Protein AF-A0A1Y2A0E1-F1 (afdb_monomer_lite)

Organism: NCBI:txid1231657

Structure (mmCIF, N/CA/C/O backbone):
data_AF-A0A1Y2A0E1-F1
#
_entry.id   AF-A0A1Y2A0E1-F1
#
loop_
_atom_site.group_PDB
_atom_site.id
_atom_site.type_symbol
_atom_site.label_atom_id
_atom_site.label_alt_id
_atom_site.label_comp_id
_atom_site.label_asym_id
_atom_site.label_entity_id
_atom_site.label_seq_id
_atom_site.pdbx_PDB_ins_code
_atom_site.Cartn_x
_atom_site.Cartn_y
_atom_site.Cartn_z
_atom_site.occupancy
_atom_site.B_iso_or_equiv
_atom_site.auth_seq_id
_atom_site.auth_comp_id
_atom_site.auth_asym_id
_atom_site.auth_atom_id
_atom_site.pdbx_PDB_model_num
ATOM 1 N N . MET A 1 1 ? 28.168 -6.409 -18.187 1.00 53.41 1 MET A N 1
ATOM 2 C CA . MET A 1 1 ? 27.030 -7.039 -17.484 1.00 53.41 1 MET A CA 1
ATOM 3 C C . MET A 1 1 ? 27.112 -6.641 -16.018 1.00 53.41 1 MET A C 1
ATOM 5 O O . MET A 1 1 ? 27.750 -7.350 -15.255 1.00 53.41 1 MET A O 1
ATOM 9 N N . GLY A 1 2 ? 26.596 -5.465 -15.658 1.00 64.44 2 GLY A N 1
ATOM 10 C CA . GLY A 1 2 ? 26.803 -4.861 -14.333 1.00 64.44 2 GLY A CA 1
ATOM 11 C C . GLY A 1 2 ? 26.936 -3.336 -14.363 1.00 64.44 2 GLY A C 1
ATOM 12 O O . GLY A 1 2 ? 27.736 -2.781 -13.615 1.00 64.44 2 GLY A O 1
ATOM 13 N N . GLY A 1 3 ? 26.234 -2.659 -15.276 1.00 66.94 3 GLY A N 1
ATOM 14 C CA . GLY A 1 3 ? 26.180 -1.196 -15.298 1.00 66.94 3 GLY A CA 1
ATOM 15 C C . GLY A 1 3 ? 25.191 -0.642 -14.257 1.00 66.94 3 GLY A C 1
ATOM 16 O O . GLY A 1 3 ? 24.301 -1.370 -13.821 1.00 66.94 3 GLY A O 1
ATOM 17 N N . PRO A 1 4 ? 25.272 0.650 -13.887 1.00 66.94 4 PRO A N 1
ATOM 18 C CA . PRO A 1 4 ? 24.334 1.290 -12.952 1.00 66.94 4 PRO A CA 1
ATOM 19 C C . PRO A 1 4 ? 22.852 1.215 -13.367 1.00 66.94 4 PRO A C 1
ATOM 21 O O . PRO A 1 4 ? 21.969 1.323 -12.527 1.00 66.94 4 PRO A O 1
ATOM 24 N N . SER A 1 5 ? 22.560 1.015 -14.654 1.00 71.06 5 SER A N 1
ATOM 25 C CA . SER A 1 5 ? 21.206 0.765 -15.162 1.00 71.06 5 SER A CA 1
ATOM 26 C C . SER A 1 5 ? 20.681 -0.629 -14.810 1.00 71.06 5 SER A C 1
ATOM 28 O O . SER A 1 5 ? 19.492 -0.790 -14.552 1.00 71.06 5 SER A O 1
ATOM 30 N N . ASP A 1 6 ? 21.561 -1.632 -14.753 1.00 79.25 6 ASP A N 1
ATOM 31 C CA . ASP A 1 6 ? 21.179 -3.033 -14.544 1.00 79.25 6 ASP A CA 1
ATOM 32 C C . ASP A 1 6 ? 20.647 -3.253 -13.115 1.00 79.25 6 ASP A C 1
ATOM 34 O O . ASP A 1 6 ? 19.746 -4.063 -12.901 1.00 79.25 6 ASP A O 1
ATOM 38 N N . ILE A 1 7 ? 21.166 -2.496 -12.140 1.00 83.50 7 ILE A N 1
ATOM 39 C CA . ILE A 1 7 ? 20.718 -2.546 -10.738 1.00 83.50 7 ILE A CA 1
ATOM 40 C C . ILE A 1 7 ? 19.348 -1.889 -10.534 1.00 83.50 7 ILE A C 1
ATOM 42 O O . ILE A 1 7 ? 18.534 -2.409 -9.777 1.00 83.50 7 ILE A O 1
ATOM 46 N N . ILE A 1 8 ? 19.067 -0.782 -11.230 1.00 83.25 8 ILE A N 1
ATOM 47 C CA . ILE A 1 8 ? 17.783 -0.075 -11.122 1.00 83.25 8 ILE A CA 1
ATOM 48 C C . ILE A 1 8 ? 16.675 -0.955 -11.695 1.00 83.25 8 ILE A C 1
ATOM 50 O O . ILE A 1 8 ? 15.649 -1.158 -11.053 1.00 83.25 8 ILE A O 1
ATOM 54 N N . GLU A 1 9 ? 16.902 -1.539 -12.870 1.00 84.19 9 GLU A N 1
ATOM 55 C CA . GLU A 1 9 ? 15.938 -2.441 -13.506 1.00 84.19 9 GLU A CA 1
ATOM 56 C C . GLU A 1 9 ? 15.688 -3.710 -12.679 1.00 84.19 9 GLU A C 1
ATOM 58 O O . GLU A 1 9 ? 14.561 -4.209 -12.619 1.00 84.19 9 GLU A O 1
ATOM 63 N N . ALA A 1 10 ? 16.717 -4.230 -12.003 1.00 83.25 10 ALA A N 1
ATOM 64 C CA . ALA A 1 10 ? 16.562 -5.353 -11.085 1.00 83.25 10 ALA A CA 1
ATOM 65 C C . ALA A 1 10 ? 15.684 -4.988 -9.877 1.00 83.25 10 ALA A C 1
ATOM 67 O O . ALA A 1 10 ? 14.794 -5.764 -9.522 1.00 83.25 10 ALA A O 1
ATOM 68 N N . GLU A 1 11 ? 15.879 -3.802 -9.296 1.00 79.44 11 GLU A N 1
ATOM 69 C CA . GLU A 1 11 ? 15.087 -3.320 -8.161 1.00 79.44 11 GLU A CA 1
ATOM 70 C C . GLU A 1 11 ? 13.632 -3.048 -8.561 1.00 79.44 11 GLU A C 1
ATOM 72 O O . GLU A 1 11 ? 12.703 -3.497 -7.890 1.00 79.44 11 GLU A O 1
ATOM 77 N N . VAL A 1 12 ? 13.412 -2.403 -9.711 1.00 81.12 12 VAL A N 1
ATOM 78 C CA . VAL A 1 12 ? 12.066 -2.175 -10.263 1.00 81.12 12 VAL A CA 1
ATOM 79 C C . VAL A 1 12 ? 11.356 -3.507 -10.513 1.00 81.12 12 VAL A C 1
ATOM 81 O O . VAL A 1 12 ? 10.178 -3.665 -10.174 1.00 81.12 12 VAL A O 1
ATOM 84 N N . ARG A 1 13 ? 12.066 -4.505 -11.053 1.00 81.69 13 ARG A N 1
ATOM 85 C CA . ARG A 1 13 ? 11.520 -5.851 -11.262 1.00 81.69 13 ARG A CA 1
ATOM 86 C C . ARG A 1 13 ? 11.183 -6.542 -9.942 1.00 81.69 13 ARG A C 1
ATOM 88 O O . ARG A 1 13 ? 10.115 -7.148 -9.843 1.00 81.69 13 ARG A O 1
ATOM 95 N N . ALA A 1 14 ? 12.061 -6.456 -8.946 1.00 79.62 14 ALA A N 1
ATOM 96 C CA . ALA A 1 14 ? 11.821 -7.021 -7.623 1.00 79.62 14 ALA A CA 1
ATOM 97 C C . ALA A 1 14 ? 10.603 -6.362 -6.952 1.00 79.62 14 ALA A C 1
ATOM 99 O O . ALA A 1 14 ? 9.708 -7.062 -6.472 1.00 79.62 14 ALA A O 1
ATOM 100 N N . GLY A 1 15 ? 10.505 -5.031 -7.017 1.00 77.88 15 GLY A N 1
ATOM 101 C CA . GLY A 1 15 ? 9.383 -4.259 -6.482 1.00 77.88 15 GLY A CA 1
ATOM 102 C C . GLY A 1 15 ? 8.051 -4.522 -7.194 1.00 77.88 15 GLY A C 1
ATOM 103 O O . GLY A 1 15 ? 6.994 -4.457 -6.566 1.00 77.88 15 GLY A O 1
ATOM 104 N N . GLY A 1 16 ? 8.077 -4.858 -8.488 1.00 83.12 16 GLY A N 1
ATOM 105 C CA . GLY A 1 16 ? 6.887 -5.210 -9.270 1.00 83.12 16 GLY A CA 1
ATOM 106 C C . GLY A 1 16 ? 6.419 -6.663 -9.117 1.00 83.12 16 GLY A C 1
ATOM 107 O O . GLY A 1 16 ? 5.256 -6.962 -9.402 1.00 83.12 16 GLY A O 1
ATOM 108 N N . ALA A 1 17 ? 7.286 -7.568 -8.652 1.00 86.50 17 ALA A N 1
ATOM 109 C CA . ALA A 1 17 ? 7.008 -9.004 -8.620 1.00 86.50 17 ALA A CA 1
ATOM 110 C C . ALA A 1 17 ? 5.799 -9.361 -7.740 1.00 86.50 17 ALA A C 1
ATOM 112 O O . ALA A 1 17 ? 4.970 -10.176 -8.144 1.00 86.50 17 ALA A O 1
ATOM 113 N N . LEU A 1 18 ? 5.646 -8.721 -6.572 1.00 86.25 18 LEU A N 1
ATOM 114 C CA . LEU A 1 18 ? 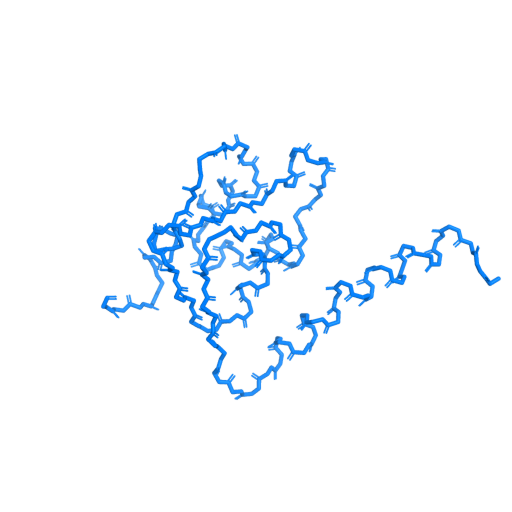4.484 -8.971 -5.715 1.00 86.25 18 LEU A CA 1
ATOM 115 C C . LEU A 1 18 ? 3.187 -8.505 -6.385 1.00 86.25 18 LEU A C 1
ATOM 117 O O . LEU A 1 18 ? 2.208 -9.246 -6.409 1.00 86.25 18 LEU A O 1
ATOM 121 N N . SER A 1 19 ? 3.175 -7.302 -6.964 1.00 86.31 19 SER A N 1
ATOM 122 C CA . SER A 1 19 ? 1.985 -6.769 -7.637 1.00 86.31 19 SER A CA 1
ATOM 123 C C . SER A 1 19 ? 1.557 -7.646 -8.815 1.00 86.31 19 SER A C 1
ATOM 125 O O . SER A 1 19 ? 0.364 -7.882 -8.989 1.00 86.31 19 SER A O 1
ATOM 127 N N . ALA A 1 20 ? 2.512 -8.202 -9.567 1.00 88.81 20 ALA A N 1
ATOM 128 C CA . ALA A 1 20 ? 2.230 -9.131 -10.661 1.00 88.81 20 ALA A CA 1
ATOM 129 C C . ALA A 1 20 ? 1.543 -10.429 -10.197 1.00 88.81 20 ALA A C 1
ATOM 131 O O . ALA A 1 20 ? 0.796 -11.027 -10.967 1.00 88.81 20 ALA A O 1
ATOM 132 N N . VAL A 1 21 ? 1.768 -10.854 -8.949 1.00 91.19 21 VAL A N 1
ATOM 133 C CA . VAL A 1 21 ? 1.102 -12.024 -8.355 1.00 91.19 21 VAL A CA 1
ATOM 134 C C . VAL A 1 21 ? -0.255 -11.655 -7.757 1.00 91.19 21 VAL A C 1
ATOM 136 O O . VAL A 1 21 ? -1.208 -12.416 -7.909 1.00 91.19 21 VAL A O 1
ATOM 139 N N . LEU A 1 22 ? -0.357 -10.500 -7.089 1.00 89.69 22 LEU A N 1
ATOM 140 C CA . LEU A 1 22 ? -1.583 -10.081 -6.402 1.00 89.69 22 LEU A CA 1
ATOM 141 C C . LEU A 1 22 ? -2.682 -9.629 -7.375 1.00 89.69 22 LEU A C 1
ATOM 143 O O . LEU A 1 22 ? -3.836 -9.998 -7.191 1.00 89.69 22 LEU A O 1
ATOM 147 N N . MET A 1 23 ? -2.343 -8.868 -8.421 1.00 87.81 23 MET A N 1
ATOM 148 C CA . MET A 1 23 ? -3.333 -8.289 -9.342 1.00 87.81 23 MET A CA 1
ATOM 149 C C . MET A 1 23 ? -4.208 -9.323 -10.082 1.00 87.81 23 MET A C 1
ATOM 151 O O . MET A 1 23 ? -5.415 -9.104 -10.161 1.00 87.81 23 MET A O 1
ATOM 155 N N . PRO A 1 24 ? -3.668 -10.425 -10.644 1.00 92.75 24 PRO A N 1
ATOM 156 C CA . PRO A 1 24 ? -4.476 -11.444 -11.317 1.00 92.75 24 PRO A CA 1
ATOM 157 C C . PRO A 1 24 ? -4.942 -12.565 -10.373 1.00 92.75 24 PRO A C 1
ATOM 159 O O . PRO A 1 24 ? -5.383 -13.613 -10.852 1.00 92.75 24 PRO A O 1
ATOM 162 N N . TYR A 1 25 ? -4.794 -12.414 -9.052 1.00 94.38 25 TYR A N 1
ATOM 163 C CA . TYR A 1 25 ? -5.062 -13.508 -8.125 1.00 94.38 25 TYR A CA 1
ATOM 164 C C . TYR A 1 25 ? -6.559 -13.879 -8.131 1.00 94.38 25 TYR A C 1
ATOM 166 O O . TYR A 1 25 ? -7.407 -13.018 -7.912 1.00 94.38 25 TYR A O 1
ATOM 174 N N . PRO A 1 26 ? -6.928 -15.152 -8.372 1.00 93.81 26 PRO A N 1
ATOM 175 C CA . PRO A 1 26 ? -8.320 -15.525 -8.648 1.00 93.81 26 PRO A CA 1
ATOM 176 C C . PRO A 1 26 ? -9.196 -15.680 -7.394 1.00 93.81 26 PRO A C 1
ATOM 178 O O . PRO A 1 26 ? -10.389 -15.957 -7.513 1.00 93.81 26 PRO A O 1
ATOM 181 N N . LYS A 1 27 ? -8.618 -15.582 -6.192 1.00 94.25 27 LYS A N 1
ATOM 182 C CA . LYS A 1 27 ? -9.333 -15.740 -4.916 1.00 94.25 27 LYS A CA 1
ATOM 183 C C . LYS A 1 27 ? -9.370 -14.415 -4.166 1.00 94.25 27 LYS A C 1
ATOM 185 O O . LYS A 1 27 ? -8.500 -13.579 -4.361 1.00 94.25 27 LYS A O 1
ATOM 190 N N . VAL A 1 28 ? -10.326 -14.293 -3.248 1.00 92.06 28 VAL A N 1
ATOM 191 C CA . VAL A 1 28 ? -10.459 -13.113 -2.387 1.00 92.06 28 VAL A CA 1
ATOM 192 C C . VAL A 1 28 ? -9.212 -12.931 -1.522 1.00 92.06 28 VAL A C 1
ATOM 194 O O . VAL A 1 28 ? -8.817 -13.845 -0.790 1.00 92.06 28 VAL A O 1
ATOM 197 N N . LEU A 1 29 ? -8.626 -11.739 -1.584 1.00 91.44 29 LEU A N 1
ATOM 198 C CA . LEU A 1 29 ? -7.463 -11.328 -0.809 1.00 91.44 29 LEU A CA 1
ATOM 199 C C . LEU A 1 29 ? -7.878 -10.413 0.346 1.00 91.44 29 LEU A C 1
ATOM 201 O O . LEU A 1 29 ? -8.520 -9.381 0.149 1.00 91.44 29 LEU A O 1
ATOM 205 N N . ILE A 1 30 ? -7.464 -10.775 1.562 1.00 90.94 30 ILE A N 1
ATOM 206 C CA . ILE A 1 30 ? -7.723 -9.999 2.778 1.00 90.94 30 ILE A CA 1
ATOM 207 C C . ILE A 1 30 ? -6.391 -9.578 3.397 1.00 90.94 30 ILE A C 1
ATOM 209 O O . ILE A 1 30 ? -5.561 -10.426 3.721 1.00 90.94 30 ILE A O 1
ATOM 213 N N . ALA A 1 31 ? -6.201 -8.276 3.594 1.00 90.38 31 ALA A N 1
ATOM 214 C CA . ALA A 1 31 ? -5.082 -7.728 4.349 1.00 90.38 31 ALA A CA 1
ATOM 215 C C . ALA A 1 31 ? -5.514 -7.409 5.784 1.00 90.38 31 ALA A C 1
ATOM 217 O O . ALA A 1 31 ? -6.524 -6.742 6.000 1.00 90.38 31 ALA A O 1
ATOM 218 N N . ALA A 1 32 ? -4.724 -7.836 6.765 1.00 91.44 32 ALA A N 1
ATOM 219 C CA . ALA A 1 32 ? -4.861 -7.423 8.157 1.00 91.44 32 ALA A CA 1
ATOM 220 C C . ALA A 1 32 ? -3.650 -6.564 8.536 1.00 91.44 32 ALA A C 1
ATOM 222 O O . ALA A 1 32 ? -2.514 -7.032 8.502 1.00 91.44 32 ALA A O 1
ATOM 223 N N . VAL A 1 33 ? -3.885 -5.298 8.874 1.00 87.44 33 VAL A N 1
ATOM 224 C CA . VAL A 1 33 ? -2.840 -4.312 9.151 1.00 87.44 33 VAL A CA 1
ATOM 225 C C . VAL A 1 33 ? -2.832 -3.980 10.633 1.00 87.44 33 VAL A C 1
ATOM 227 O O . VAL A 1 33 ? -3.786 -3.413 11.172 1.00 87.44 33 VAL A O 1
ATOM 230 N N . HIS A 1 34 ? -1.720 -4.303 11.284 1.00 89.19 34 HIS A N 1
ATOM 231 C CA . HIS A 1 34 ? -1.463 -3.960 12.674 1.00 89.19 34 HIS A CA 1
ATOM 232 C C . HIS A 1 34 ? -0.285 -2.981 12.745 1.00 89.19 34 HIS A C 1
ATOM 234 O O . HIS A 1 34 ? 0.850 -3.351 12.462 1.00 89.19 34 HIS A O 1
ATOM 240 N N . GLY A 1 35 ? -0.559 -1.724 13.106 1.00 85.62 35 GLY A N 1
ATOM 241 C CA . GLY A 1 35 ? 0.462 -0.678 13.211 1.00 85.62 35 GLY A CA 1
ATOM 242 C C . GLY A 1 35 ? 0.753 0.052 11.894 1.00 85.62 35 GLY A C 1
ATOM 243 O O . GLY A 1 35 ? -0.162 0.416 11.155 1.00 85.62 35 GLY A O 1
ATOM 244 N N . ALA A 1 36 ? 2.027 0.343 11.641 1.00 87.50 36 ALA A N 1
ATOM 245 C CA . ALA A 1 36 ? 2.458 1.220 10.555 1.00 87.50 36 ALA A CA 1
ATOM 246 C C . ALA A 1 36 ? 2.416 0.527 9.184 1.00 87.50 36 ALA A C 1
ATOM 248 O O . ALA A 1 36 ? 3.072 -0.492 8.976 1.00 87.50 36 ALA A O 1
ATOM 249 N N . SER A 1 37 ? 1.725 1.129 8.218 1.00 89.62 37 SER A N 1
ATOM 250 C CA . SER A 1 37 ? 1.802 0.774 6.801 1.00 89.62 37 SER A CA 1
ATOM 251 C C . SER A 1 37 ? 2.275 1.989 6.008 1.00 89.62 37 SER A C 1
ATOM 253 O O . SER A 1 37 ? 1.560 2.982 5.859 1.00 89.62 37 SER A O 1
ATOM 255 N N . ILE A 1 38 ? 3.525 1.941 5.544 1.00 88.62 38 ILE A N 1
ATOM 256 C CA . ILE A 1 38 ? 4.219 3.099 4.974 1.00 88.62 38 ILE A CA 1
ATOM 257 C C . ILE A 1 38 ? 4.754 2.768 3.579 1.00 88.62 38 ILE A C 1
ATOM 259 O O . ILE A 1 38 ? 5.290 1.683 3.350 1.00 88.62 38 ILE A O 1
ATOM 263 N N . GLY A 1 39 ? 4.620 3.710 2.643 1.00 89.06 39 GLY A N 1
ATOM 264 C CA . GLY A 1 39 ? 5.214 3.624 1.308 1.00 89.06 39 GLY A CA 1
ATOM 265 C C . GLY A 1 39 ? 4.683 2.424 0.529 1.00 89.06 39 GLY A C 1
ATOM 266 O O . GLY A 1 39 ? 3.470 2.292 0.357 1.00 89.06 39 GLY A O 1
ATOM 267 N N . TRP A 1 40 ? 5.582 1.538 0.089 1.00 88.31 40 TRP A N 1
ATOM 268 C CA . TRP A 1 40 ? 5.226 0.355 -0.701 1.00 88.31 40 TRP A CA 1
ATOM 269 C C . TRP A 1 40 ? 4.235 -0.568 0.026 1.00 88.31 40 TRP A C 1
ATOM 271 O O . TRP A 1 40 ? 3.273 -1.039 -0.573 1.00 88.31 40 TRP A O 1
ATOM 281 N N . GLY A 1 41 ? 4.370 -0.736 1.346 1.00 88.00 41 GLY A N 1
ATOM 282 C CA . GLY A 1 41 ? 3.411 -1.517 2.135 1.00 88.00 41 GLY A CA 1
ATOM 283 C C . GLY A 1 41 ? 1.995 -0.928 2.126 1.00 88.00 41 GLY A C 1
ATOM 284 O O . GLY A 1 41 ? 1.022 -1.672 2.196 1.00 88.00 41 GLY A O 1
ATOM 285 N N . CYS A 1 42 ? 1.867 0.395 1.988 1.00 89.62 42 CYS A N 1
ATOM 286 C CA . CYS A 1 42 ? 0.574 1.070 1.890 1.00 89.62 42 CYS A CA 1
ATOM 287 C C . CYS A 1 42 ? -0.005 0.998 0.472 1.00 89.62 42 CYS A C 1
ATOM 289 O O . CYS A 1 42 ? -1.221 0.891 0.309 1.00 89.62 42 CYS A O 1
ATOM 291 N N . THR A 1 43 ? 0.832 1.065 -0.566 1.00 89.88 43 THR A N 1
ATOM 292 C CA . THR A 1 43 ? 0.358 1.039 -1.959 1.00 89.88 43 THR A CA 1
ATOM 293 C C . THR A 1 43 ? -0.127 -0.342 -2.380 1.00 89.88 43 THR A C 1
ATOM 295 O O . THR A 1 43 ? -1.152 -0.440 -3.063 1.00 89.88 43 THR A O 1
ATOM 298 N N . GLN A 1 44 ? 0.513 -1.408 -1.890 1.00 88.81 44 GLN A N 1
ATOM 299 C CA . GLN A 1 44 ? 0.101 -2.785 -2.182 1.00 88.81 44 GLN A CA 1
ATOM 300 C C . GLN A 1 44 ? -1.284 -3.140 -1.634 1.00 88.81 44 GLN A C 1
ATOM 302 O O . GLN A 1 44 ? -1.941 -4.013 -2.193 1.00 88.81 44 GLN A O 1
ATOM 307 N N . LEU A 1 45 ? -1.781 -2.436 -0.611 1.00 89.00 45 LEU A N 1
ATOM 308 C CA . LEU A 1 45 ? -3.124 -2.666 -0.062 1.00 89.00 45 LEU A CA 1
ATOM 309 C C . LEU A 1 45 ? -4.237 -2.444 -1.087 1.00 89.00 45 LEU A C 1
ATOM 311 O O . LEU A 1 45 ? -5.309 -3.019 -0.952 1.00 89.00 45 LEU A O 1
ATOM 315 N N . SER A 1 46 ? -3.978 -1.654 -2.133 1.00 87.19 46 SER A N 1
ATOM 316 C CA . SER A 1 46 ? -4.938 -1.466 -3.224 1.00 87.19 46 SER A CA 1
ATOM 317 C C . SER A 1 46 ? -5.150 -2.711 -4.095 1.00 87.19 46 SER A C 1
ATOM 319 O O . SER A 1 46 ? -6.122 -2.745 -4.844 1.00 87.19 46 SER A O 1
ATOM 321 N N . ASN A 1 47 ? -4.290 -3.728 -3.969 1.00 87.62 47 ASN A N 1
ATOM 322 C CA . ASN A 1 47 ? -4.440 -5.020 -4.639 1.00 87.62 47 ASN A CA 1
ATOM 323 C C . ASN A 1 47 ? -5.286 -6.026 -3.833 1.00 87.62 47 ASN A C 1
ATOM 325 O O . ASN A 1 47 ? -5.528 -7.125 -4.318 1.00 87.62 47 ASN A O 1
ATOM 329 N N . PHE A 1 48 ? -5.701 -5.689 -2.606 1.00 88.62 48 PHE A N 1
ATOM 330 C CA . PHE A 1 48 ? -6.527 -6.553 -1.759 1.00 88.62 48 PHE A CA 1
ATOM 331 C C . PHE A 1 48 ? -8.003 -6.159 -1.861 1.00 88.62 48 PHE A C 1
ATOM 333 O O . PHE A 1 48 ? -8.334 -4.975 -1.940 1.00 88.62 48 PHE A O 1
ATOM 340 N N . ASP A 1 49 ? -8.895 -7.146 -1.790 1.00 87.25 49 ASP A N 1
ATOM 341 C CA . ASP A 1 49 ? -10.343 -6.921 -1.821 1.00 87.25 49 ASP A CA 1
ATOM 342 C C . ASP A 1 49 ? -10.856 -6.329 -0.505 1.00 87.25 49 ASP A C 1
ATOM 344 O O . ASP A 1 49 ? -11.753 -5.483 -0.490 1.00 87.25 49 ASP A O 1
ATOM 348 N N . LEU A 1 50 ? -10.283 -6.781 0.615 1.00 87.12 50 LEU A N 1
ATOM 349 C CA . LEU A 1 50 ? -10.634 -6.339 1.960 1.00 87.12 50 LEU A CA 1
ATOM 350 C C . LEU A 1 50 ? -9.375 -5.991 2.747 1.00 87.12 50 LEU A C 1
ATOM 352 O O . LEU A 1 50 ? -8.383 -6.714 2.718 1.00 87.12 50 LEU A O 1
ATOM 356 N N . VAL A 1 51 ? -9.437 -4.900 3.504 1.00 88.69 51 VAL A N 1
ATOM 357 C CA . VAL A 1 51 ? -8.338 -4.451 4.360 1.00 88.69 51 VAL A CA 1
ATOM 358 C C . VAL A 1 51 ? -8.900 -4.138 5.741 1.00 88.69 51 VAL A C 1
ATOM 360 O O . VAL A 1 51 ? -9.622 -3.155 5.920 1.00 88.69 51 VAL A O 1
ATOM 363 N N . TYR A 1 52 ? -8.554 -4.971 6.716 1.00 87.12 52 TYR A N 1
ATOM 364 C CA . TYR A 1 52 ? -8.837 -4.757 8.128 1.00 87.12 52 TYR A CA 1
ATOM 365 C C . TYR A 1 52 ? -7.664 -4.048 8.784 1.00 87.12 52 TYR A C 1
ATOM 367 O O . TYR A 1 52 ? -6.532 -4.517 8.725 1.00 87.12 52 TYR A O 1
ATOM 375 N N . ALA A 1 53 ? -7.935 -2.927 9.439 1.00 85.50 53 ALA A N 1
ATOM 376 C CA . ALA A 1 53 ? -6.931 -2.158 10.151 1.00 85.50 53 ALA A CA 1
ATOM 377 C C . ALA A 1 53 ? -7.220 -2.202 11.652 1.00 85.50 53 ALA A C 1
ATOM 379 O O . ALA A 1 53 ? -8.351 -1.97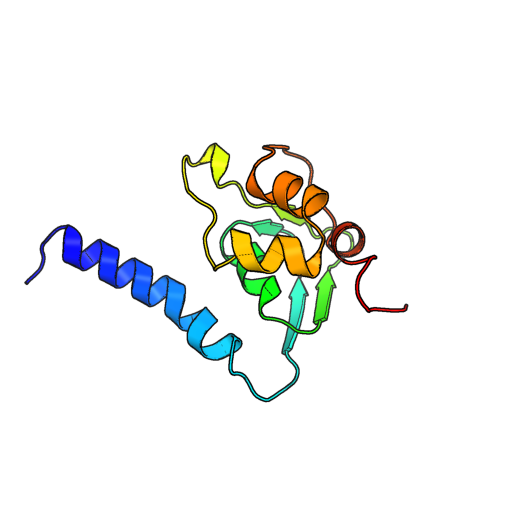7 12.080 1.00 85.50 53 ALA A O 1
ATOM 380 N N . HIS A 1 54 ? -6.195 -2.471 12.457 1.00 85.75 54 HIS A N 1
ATOM 381 C CA . HIS A 1 54 ? -6.285 -2.286 13.901 1.00 85.75 54 HIS A CA 1
ATOM 382 C C . HIS A 1 54 ? -6.501 -0.797 14.235 1.00 85.75 54 HIS A C 1
ATOM 384 O O . HIS A 1 54 ? -6.074 0.075 13.482 1.00 85.75 54 HIS A O 1
ATOM 390 N N . GLN A 1 55 ? -7.104 -0.477 15.383 1.00 81.19 55 GLN A N 1
ATOM 391 C CA . GLN A 1 55 ? -7.386 0.917 15.771 1.00 81.19 55 GLN A CA 1
ATOM 392 C C . GLN A 1 55 ? -6.126 1.792 15.882 1.00 81.19 55 GLN A C 1
ATOM 394 O O . GLN A 1 55 ? -6.190 2.999 15.668 1.00 81.19 55 GLN A O 1
ATOM 399 N N . SER A 1 56 ? -4.975 1.186 16.192 1.00 82.25 56 SER A N 1
ATOM 400 C CA . SER A 1 56 ? -3.671 1.866 16.225 1.00 82.25 56 SER A CA 1
ATOM 401 C C . SER A 1 56 ? -2.949 1.902 14.874 1.00 82.25 56 SER A C 1
ATOM 403 O O . SER A 1 56 ? -1.847 2.447 14.788 1.00 82.25 56 SER A O 1
ATOM 405 N N . ALA A 1 57 ? -3.514 1.290 13.832 1.00 83.81 57 ALA A N 1
ATOM 406 C CA . ALA A 1 57 ? -2.871 1.226 12.533 1.00 83.81 57 ALA A CA 1
ATOM 407 C C . ALA A 1 57 ? -2.903 2.582 11.827 1.00 83.81 57 ALA A C 1
ATOM 409 O O . ALA A 1 57 ? -3.879 3.334 11.919 1.00 83.81 57 ALA A O 1
ATOM 410 N N . PHE A 1 58 ? -1.841 2.874 11.082 1.00 82.44 58 PHE A N 1
ATOM 411 C CA . PHE A 1 58 ? -1.744 4.104 10.317 1.00 82.44 58 PHE A CA 1
ATOM 412 C C . PHE A 1 58 ? -1.129 3.902 8.944 1.00 82.44 58 PHE A C 1
ATOM 414 O O . PHE A 1 58 ? -0.260 3.054 8.757 1.00 82.44 58 PHE A O 1
ATOM 421 N N . PHE A 1 59 ? -1.580 4.727 8.003 1.00 85.94 59 PHE A N 1
ATOM 422 C CA . PHE A 1 59 ? -1.206 4.651 6.597 1.00 85.94 59 PHE A CA 1
ATOM 423 C C . PHE A 1 59 ? -0.540 5.949 6.151 1.00 85.94 59 PHE A C 1
ATOM 425 O O . PHE A 1 59 ? -1.089 7.035 6.370 1.00 85.94 59 PHE A O 1
ATOM 432 N N . GLN A 1 60 ? 0.634 5.836 5.530 1.00 86.94 60 GLN A N 1
ATOM 433 C CA . GLN A 1 60 ? 1.399 6.982 5.038 1.00 86.94 60 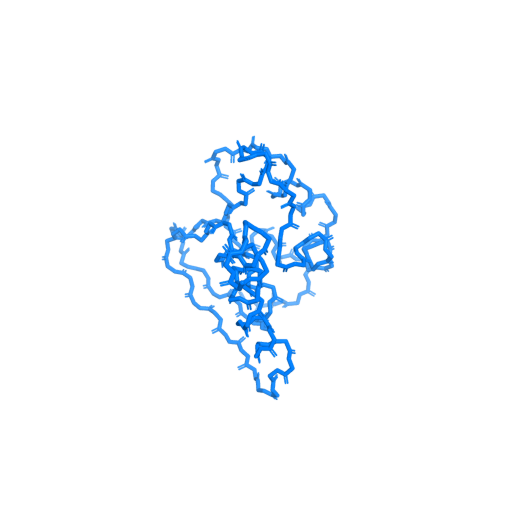GLN A CA 1
ATOM 434 C C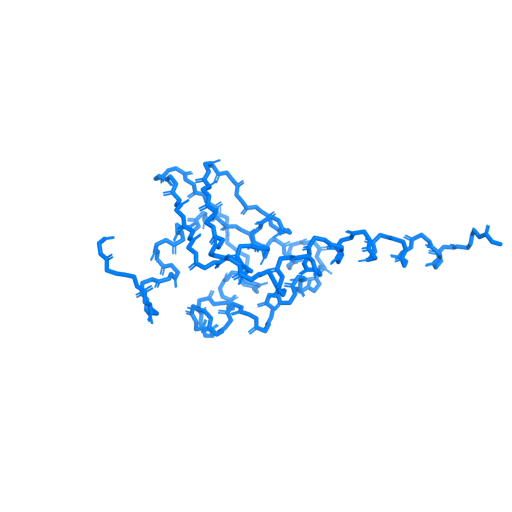 . GLN A 1 60 ? 2.125 6.652 3.733 1.00 86.94 60 GLN A C 1
ATOM 436 O O . GLN A 1 60 ? 2.707 5.586 3.573 1.00 86.94 60 GLN A O 1
ATOM 441 N N . THR A 1 61 ? 2.169 7.607 2.812 1.00 89.75 61 THR A N 1
ATOM 442 C CA . THR A 1 61 ? 2.947 7.504 1.572 1.00 89.75 61 THR A CA 1
ATOM 443 C C . THR A 1 61 ? 3.894 8.701 1.460 1.00 89.75 61 THR A C 1
ATOM 445 O O . THR A 1 61 ? 3.519 9.714 0.873 1.00 89.75 61 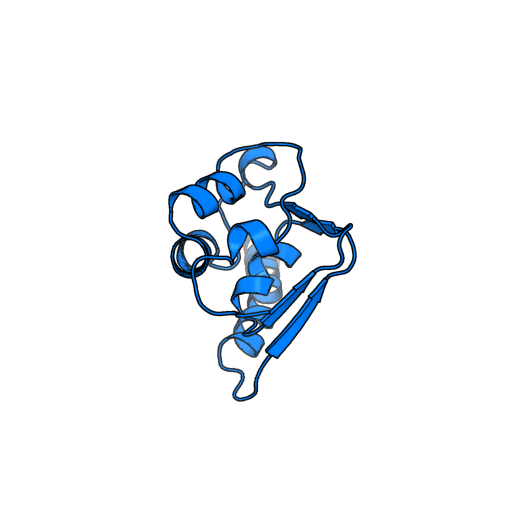THR A O 1
ATOM 448 N N . PRO A 1 62 ? 5.113 8.633 2.038 1.00 89.62 62 PRO A N 1
ATOM 449 C CA . PRO A 1 62 ? 6.039 9.768 2.134 1.00 89.62 62 PRO A CA 1
ATOM 450 C C . PRO A 1 62 ? 6.783 10.054 0.814 1.00 89.62 62 PRO A C 1
ATOM 452 O O . PRO A 1 62 ? 7.953 10.423 0.823 1.00 89.62 62 PRO A O 1
ATOM 455 N N . PHE A 1 63 ? 6.119 9.901 -0.336 1.00 89.69 63 PHE A N 1
ATOM 456 C CA . PHE A 1 63 ? 6.740 10.061 -1.654 1.00 89.69 63 PHE A CA 1
ATOM 457 C C . PHE A 1 63 ? 7.305 11.468 -1.844 1.00 89.69 63 PHE A C 1
ATOM 459 O O . PHE A 1 63 ? 8.490 11.626 -2.116 1.00 89.69 63 PHE A O 1
ATOM 466 N N . MET A 1 64 ? 6.498 12.497 -1.571 1.00 89.38 64 MET A N 1
ATOM 467 C CA . MET A 1 64 ? 6.936 13.890 -1.698 1.00 89.38 64 MET A CA 1
ATOM 468 C C . MET A 1 64 ? 8.055 14.263 -0.715 1.00 89.38 64 MET A C 1
ATOM 470 O O . MET A 1 64 ? 8.893 15.092 -1.046 1.00 89.38 64 MET A O 1
ATOM 474 N N . GLN A 1 65 ? 8.105 13.645 0.473 1.00 87.50 65 GLN A N 1
ATOM 475 C CA . GLN A 1 65 ? 9.202 13.870 1.429 1.00 87.50 65 GLN A CA 1
ATOM 476 C C . GLN A 1 65 ? 10.522 13.277 0.934 1.00 87.50 65 GLN A C 1
ATOM 478 O O . GLN A 1 65 ? 11.577 13.847 1.188 1.00 87.50 65 GLN A O 1
ATOM 483 N N . LEU A 1 66 ? 10.453 12.145 0.233 1.00 88.56 66 LEU A N 1
ATOM 484 C CA . LEU A 1 66 ? 11.611 11.454 -0.328 1.00 88.56 66 LEU A CA 1
ATOM 485 C C . LEU A 1 66 ? 11.997 11.965 -1.727 1.00 88.56 66 LEU A C 1
ATOM 487 O O . LEU A 1 66 ? 12.975 11.491 -2.293 1.00 88.56 66 LEU A O 1
ATOM 491 N N . GLY A 1 67 ? 11.240 12.908 -2.301 1.00 90.19 67 GLY A N 1
ATOM 492 C CA . GLY A 1 67 ? 11.437 13.356 -3.683 1.00 90.19 67 GLY A CA 1
ATOM 493 C C . GLY A 1 67 ? 11.080 12.290 -4.726 1.00 90.19 67 GLY A C 1
ATOM 494 O O . GLY A 1 67 ? 11.569 12.340 -5.851 1.00 90.19 67 GLY A O 1
ATOM 495 N N . LEU A 1 68 ? 10.239 11.323 -4.352 1.00 88.88 68 LEU A N 1
ATOM 496 C CA . LEU A 1 68 ? 9.805 10.222 -5.202 1.00 88.88 68 LEU A CA 1
ATOM 497 C C . LEU A 1 68 ? 8.441 10.510 -5.827 1.00 88.88 68 LEU A C 1
ATOM 499 O O . LEU A 1 68 ? 7.586 11.200 -5.263 1.00 88.88 68 LEU A O 1
ATOM 503 N N . VAL A 1 69 ? 8.220 9.922 -6.997 1.00 90.56 69 VAL A N 1
ATOM 504 C CA . VAL A 1 69 ? 6.892 9.853 -7.610 1.00 90.56 69 VAL A CA 1
ATOM 505 C C . VAL A 1 69 ? 6.041 8.783 -6.910 1.00 90.56 69 VAL A C 1
ATOM 507 O O . VAL A 1 69 ? 6.592 7.863 -6.311 1.00 90.56 69 VAL A O 1
ATOM 510 N N . PRO A 1 70 ? 4.698 8.857 -6.970 1.00 89.69 70 PRO A N 1
ATOM 511 C CA . PRO A 1 70 ? 3.848 7.789 -6.456 1.00 89.69 70 PRO A CA 1
ATOM 512 C C . PRO A 1 70 ? 4.092 6.449 -7.161 1.00 89.69 70 PRO A C 1
ATOM 514 O O . PRO A 1 70 ? 3.913 6.336 -8.374 1.00 89.69 70 PRO A O 1
ATOM 517 N N . GLU A 1 71 ? 4.433 5.422 -6.386 1.00 88.31 71 GLU A N 1
ATOM 518 C CA . GLU A 1 71 ? 4.749 4.080 -6.893 1.00 88.31 71 GLU A CA 1
ATOM 519 C C . GLU A 1 71 ? 3.601 3.077 -6.695 1.00 88.31 71 GLU A C 1
ATOM 521 O O . GLU A 1 71 ? 2.542 3.405 -6.149 1.00 88.31 71 GLU A O 1
ATOM 526 N N . GLY A 1 72 ? 3.797 1.835 -7.155 1.00 84.69 72 GLY A N 1
ATOM 527 C CA . GLY A 1 72 ? 2.848 0.730 -6.966 1.00 84.69 72 GLY A CA 1
ATOM 528 C C . GLY A 1 72 ? 1.484 0.972 -7.617 1.00 84.69 72 GLY A C 1
ATOM 529 O O . GLY A 1 72 ? 0.469 0.510 -7.110 1.00 84.69 72 GLY A O 1
ATOM 530 N N . GLY A 1 73 ? 1.439 1.783 -8.681 1.00 87.62 73 GLY A N 1
ATOM 531 C CA . GLY A 1 73 ? 0.193 2.177 -9.344 1.00 87.62 73 GLY A CA 1
ATOM 532 C C . GLY A 1 73 ? -0.723 3.063 -8.492 1.00 87.62 73 GLY A C 1
ATOM 533 O O . GLY A 1 73 ? -1.869 3.296 -8.876 1.00 87.62 73 GLY A O 1
ATOM 534 N N . SER A 1 74 ? -0.246 3.587 -7.358 1.00 89.44 74 SER A N 1
ATOM 535 C CA . SER A 1 74 ? -1.075 4.314 -6.388 1.00 89.44 74 SER A CA 1
ATOM 536 C C . SER A 1 74 ? -1.702 5.595 -6.943 1.00 89.44 74 SER A C 1
ATOM 538 O O . SER A 1 74 ? -2.834 5.924 -6.593 1.00 89.44 74 SER A O 1
ATOM 540 N N . SER A 1 75 ? -1.044 6.270 -7.890 1.00 91.12 75 SER A N 1
ATOM 541 C CA . SER A 1 75 ? -1.612 7.407 -8.634 1.00 91.12 75 SER A CA 1
ATOM 542 C C . SER A 1 75 ? -2.859 7.041 -9.450 1.00 91.12 75 SER A C 1
ATOM 544 O O . SER A 1 75 ? -3.696 7.902 -9.717 1.00 91.12 75 SER A O 1
ATOM 546 N N . TYR A 1 76 ? -3.016 5.767 -9.817 1.00 91.44 76 TYR A N 1
ATOM 547 C CA . TYR A 1 76 ? -4.156 5.235 -10.560 1.00 91.44 76 TYR A CA 1
ATOM 548 C C . TYR A 1 76 ? -5.182 4.559 -9.640 1.00 91.44 76 TYR A C 1
ATOM 550 O O . TYR A 1 76 ? -6.390 4.768 -9.807 1.00 91.44 76 TYR A O 1
ATOM 558 N N . THR A 1 77 ? -4.731 3.743 -8.683 1.00 89.19 77 THR A N 1
ATOM 559 C CA . THR A 1 77 ? -5.613 2.929 -7.833 1.00 89.19 77 THR A CA 1
ATOM 560 C C . THR A 1 77 ? -6.240 3.746 -6.709 1.00 89.19 77 THR A C 1
ATOM 562 O O . THR A 1 77 ? -7.452 3.664 -6.501 1.00 89.19 77 THR A O 1
ATOM 565 N N . PHE A 1 78 ? -5.479 4.610 -6.027 1.00 89.25 78 PHE A N 1
ATOM 566 C CA . PHE A 1 78 ? -6.002 5.355 -4.879 1.00 89.25 78 PHE A CA 1
ATOM 567 C C . PHE A 1 78 ? -7.158 6.284 -5.271 1.00 89.25 78 PHE A C 1
ATOM 569 O O . PHE A 1 78 ? -8.209 6.207 -4.633 1.00 89.25 78 PHE A O 1
ATOM 576 N N . PRO A 1 79 ? -7.084 7.100 -6.342 1.00 90.06 79 PRO A N 1
ATOM 577 C CA . PRO A 1 79 ? -8.221 7.933 -6.726 1.00 90.06 79 PRO A CA 1
ATOM 578 C C . PRO A 1 79 ? -9.497 7.140 -7.033 1.00 90.06 79 PRO A C 1
ATOM 580 O O . PRO A 1 79 ? -10.586 7.671 -6.829 1.00 90.06 79 PRO A O 1
ATOM 583 N N . ARG A 1 80 ? -9.382 5.884 -7.486 1.00 87.50 80 ARG A N 1
ATOM 584 C CA . ARG A 1 80 ? -10.531 5.004 -7.755 1.00 87.50 80 ARG A CA 1
ATOM 585 C C . ARG A 1 80 ? -11.134 4.412 -6.487 1.00 87.50 80 ARG A C 1
ATOM 587 O O . ARG A 1 80 ? -12.351 4.324 -6.390 1.00 87.50 80 ARG A O 1
ATOM 594 N N . VAL A 1 81 ? -10.296 4.026 -5.527 1.00 83.88 81 VAL A N 1
ATOM 595 C CA . VAL A 1 81 ? -10.743 3.372 -4.288 1.00 83.88 81 VAL A CA 1
ATOM 596 C C . VAL A 1 81 ? -11.285 4.382 -3.270 1.00 83.88 81 VAL A C 1
ATOM 598 O O . VAL A 1 81 ? -12.300 4.125 -2.629 1.00 83.88 81 VAL A O 1
ATOM 601 N N . MET A 1 82 ? -10.638 5.543 -3.119 1.00 81.81 82 MET A N 1
ATOM 602 C CA . MET A 1 82 ? -10.962 6.524 -2.065 1.00 81.81 82 MET A CA 1
ATOM 603 C C . MET A 1 82 ? -11.347 7.919 -2.589 1.00 81.81 82 MET A C 1
ATOM 605 O O . MET A 1 82 ? -11.679 8.804 -1.798 1.00 81.81 82 MET A O 1
ATOM 609 N N . GLY A 1 83 ? -11.322 8.142 -3.906 1.00 86.69 83 GLY A N 1
ATOM 610 C CA . GLY A 1 83 ? -11.606 9.441 -4.518 1.00 86.69 83 GLY A CA 1
ATOM 611 C C . GLY A 1 83 ? -10.393 10.377 -4.569 1.00 86.69 83 GLY A C 1
ATOM 612 O O . GLY A 1 83 ? -9.461 10.290 -3.767 1.00 86.69 83 GLY A O 1
ATOM 613 N N . ARG A 1 84 ? -10.416 11.328 -5.514 1.00 88.88 84 ARG A N 1
ATOM 614 C CA . ARG A 1 84 ? -9.265 12.195 -5.840 1.00 88.88 84 ARG A CA 1
ATOM 615 C C . ARG A 1 84 ? -8.761 13.038 -4.666 1.00 88.88 84 ARG A C 1
ATOM 617 O O . ARG A 1 84 ? -7.558 13.158 -4.481 1.00 88.88 84 ARG A O 1
ATOM 624 N N . VAL A 1 85 ? -9.659 13.603 -3.856 1.00 88.38 85 VAL A N 1
ATOM 625 C CA . VAL A 1 85 ? -9.276 14.469 -2.721 1.00 88.38 85 VAL A CA 1
ATOM 626 C C . VAL A 1 85 ? -8.522 13.680 -1.648 1.00 88.38 85 VAL A C 1
ATOM 628 O O . VAL A 1 85 ? -7.492 14.139 -1.161 1.00 88.38 85 VAL A O 1
ATOM 631 N N . ARG A 1 86 ? -9.001 12.478 -1.300 1.00 84.38 86 ARG A N 1
ATOM 632 C CA . ARG A 1 86 ? -8.353 11.619 -0.295 1.00 84.38 86 ARG A CA 1
ATOM 633 C C . ARG A 1 86 ? -7.041 11.045 -0.823 1.00 84.38 86 ARG A C 1
ATOM 635 O O . ARG A 1 86 ? -6.045 11.071 -0.109 1.00 84.38 86 ARG A O 1
ATOM 642 N N . ALA A 1 87 ? -7.025 10.629 -2.089 1.00 88.88 87 ALA A N 1
ATOM 643 C CA . ALA A 1 87 ? -5.819 10.144 -2.745 1.00 88.88 87 ALA A CA 1
ATOM 644 C C . ALA A 1 87 ? -4.725 11.219 -2.792 1.00 88.88 87 ALA A C 1
ATOM 646 O O . ALA A 1 87 ? -3.611 10.967 -2.352 1.00 88.88 87 ALA A O 1
ATOM 647 N N . ASN A 1 88 ? -5.042 12.443 -3.226 1.00 89.25 88 ASN A N 1
ATOM 648 C CA . ASN A 1 88 ? -4.066 13.538 -3.250 1.00 89.25 88 ASN A CA 1
ATOM 649 C C . ASN A 1 88 ? -3.573 13.896 -1.843 1.00 89.25 88 ASN A C 1
ATOM 651 O O . ASN A 1 88 ? -2.411 14.246 -1.667 1.00 89.25 88 ASN A O 1
ATOM 655 N N . ARG A 1 89 ? -4.428 13.769 -0.826 1.00 85.75 89 ARG A N 1
ATOM 656 C CA . ARG A 1 89 ? -4.025 13.995 0.563 1.00 85.75 89 ARG A CA 1
ATOM 657 C C . ARG A 1 89 ? -3.029 12.951 1.080 1.00 85.75 89 ARG A C 1
ATOM 659 O O . ARG A 1 89 ? -2.194 13.301 1.898 1.00 85.75 89 ARG A O 1
ATOM 666 N N . LEU A 1 90 ? -3.107 11.704 0.618 1.00 86.38 90 LEU A N 1
ATOM 667 C CA . LEU A 1 90 ? -2.122 10.664 0.939 1.00 86.38 90 LEU A CA 1
ATOM 668 C C . LEU A 1 90 ? -0.852 10.802 0.087 1.00 86.38 90 LEU A C 1
ATOM 670 O O . LEU A 1 90 ? 0.253 10.744 0.616 1.00 86.38 90 LEU A O 1
ATOM 674 N N . LEU A 1 91 ? -1.004 10.998 -1.224 1.00 89.19 91 LEU A N 1
ATOM 675 C CA . LEU A 1 91 ? 0.101 10.943 -2.186 1.00 89.19 91 LEU A CA 1
ATOM 676 C C . LEU A 1 91 ? 0.909 12.242 -2.284 1.00 89.19 91 LEU A C 1
ATOM 678 O O . LEU A 1 91 ? 2.106 12.191 -2.549 1.00 89.19 91 LEU A O 1
ATOM 682 N N . VAL A 1 92 ? 0.253 13.395 -2.125 1.00 89.00 92 VAL A N 1
ATOM 683 C CA . VAL A 1 92 ? 0.840 14.723 -2.375 1.00 89.00 92 VAL A CA 1
ATOM 684 C C . VAL A 1 92 ? 0.988 15.515 -1.082 1.00 89.00 92 VAL A C 1
ATOM 686 O O . VAL A 1 92 ? 2.025 16.133 -0.852 1.00 89.00 92 VAL A O 1
ATOM 689 N N . CYS A 1 93 ? -0.035 15.524 -0.223 1.00 82.44 93 CYS A N 1
ATOM 690 C CA . CYS A 1 93 ? 0.070 16.258 1.032 1.00 82.44 93 CYS A CA 1
ATOM 691 C C . CYS A 1 93 ? 0.993 15.525 2.003 1.00 82.44 93 CYS A C 1
ATOM 693 O O . CYS A 1 93 ? 0.714 14.424 2.468 1.00 82.44 93 CYS A O 1
ATOM 695 N N . VAL A 1 94 ? 2.064 16.206 2.387 1.00 64.25 94 VAL A N 1
ATOM 696 C CA . VAL A 1 94 ? 2.918 15.778 3.484 1.00 64.25 94 VAL A CA 1
ATOM 697 C C . VAL A 1 94 ? 2.242 16.192 4.790 1.00 64.25 94 VAL A C 1
ATOM 699 O O . VAL A 1 94 ? 2.239 17.366 5.152 1.00 64.25 94 VAL A O 1
ATOM 702 N N . HIS A 1 95 ? 1.608 15.252 5.484 1.00 60.97 95 HIS A N 1
ATOM 703 C CA . HIS A 1 95 ? 1.156 15.452 6.862 1.00 60.97 95 HIS A CA 1
ATOM 704 C C . HIS A 1 95 ? 1.597 14.274 7.725 1.00 60.97 95 HIS A C 1
ATOM 706 O O . HIS A 1 95 ? 1.379 13.122 7.364 1.00 60.97 95 HIS A O 1
ATOM 712 N N . SER A 1 96 ? 2.168 14.583 8.889 1.00 47.84 96 SER A N 1
ATOM 713 C CA . SER A 1 96 ? 2.719 13.620 9.853 1.00 47.84 96 SER A CA 1
ATOM 714 C C . SER A 1 96 ? 1.660 12.808 10.609 1.00 47.84 96 SER A C 1
ATOM 716 O O . SER A 1 96 ? 2.005 11.916 11.374 1.00 47.84 96 SER A O 1
ATOM 718 N N . HIS A 1 97 ? 0.372 13.129 10.442 1.00 51.34 97 HIS A N 1
ATOM 719 C CA . HIS A 1 97 ? -0.715 12.456 11.148 1.00 51.34 97 HIS A CA 1
ATOM 720 C C . HIS A 1 97 ? -1.299 11.304 10.325 1.00 51.34 97 HIS A C 1
ATOM 722 O O . HIS A 1 97 ? -2.030 11.512 9.356 1.00 51.34 97 HIS A O 1
ATOM 728 N N . SER A 1 98 ? -0.981 10.101 10.795 1.00 50.59 98 SER A N 1
ATOM 729 C CA . SER A 1 98 ? -1.660 8.819 10.631 1.00 50.59 98 SER A CA 1
ATOM 730 C C . SER A 1 98 ? -3.118 8.901 10.161 1.00 50.59 98 SER A C 1
ATOM 732 O O . SER A 1 98 ? -3.998 9.309 10.922 1.00 50.59 98 SER A O 1
ATOM 734 N N . TYR A 1 99 ? -3.412 8.452 8.936 1.00 54.50 99 TYR A N 1
ATOM 735 C CA . TYR A 1 99 ? -4.797 8.171 8.538 1.00 54.50 99 TYR A CA 1
ATOM 736 C C . TYR A 1 99 ? -5.158 6.745 8.925 1.00 54.50 99 TYR A C 1
ATOM 738 O O . TYR A 1 99 ? -4.348 5.843 8.752 1.00 54.50 99 TYR A O 1
ATOM 746 N N . VAL A 1 100 ? -6.384 6.551 9.413 1.00 51.00 100 VAL A N 1
ATOM 747 C CA . VAL A 1 100 ? -7.008 5.234 9.590 1.00 51.00 100 VAL A CA 1
ATOM 748 C C . VAL A 1 100 ? -7.712 4.877 8.282 1.00 51.00 100 VAL A C 1
ATOM 750 O O . VAL A 1 100 ? -8.506 5.673 7.770 1.00 51.00 100 VAL A O 1
ATOM 753 N N . TRP A 1 101 ? -7.432 3.692 7.737 1.00 46.59 101 TRP A N 1
ATOM 754 C CA . TRP A 1 101 ? -7.974 3.209 6.459 1.00 46.59 101 TRP A CA 1
ATOM 755 C C . TRP A 1 101 ? -9.510 3.252 6.382 1.00 46.59 101 TRP A C 1
ATOM 757 O O . TRP A 1 101 ? -10.057 3.599 5.334 1.00 46.59 101 TRP A O 1
ATOM 767 N N . GLU A 1 102 ? -10.216 3.050 7.504 1.00 44.00 102 GLU A N 1
ATOM 768 C CA . GLU A 1 102 ? -11.678 3.223 7.599 1.00 44.00 102 GLU A CA 1
ATOM 769 C C . GLU A 1 102 ? -12.153 4.602 7.116 1.00 44.00 102 GLU A C 1
ATOM 771 O O . GLU A 1 102 ? -13.166 4.707 6.423 1.00 44.00 102 GLU A O 1
ATOM 776 N N . LYS A 1 103 ? -11.417 5.683 7.412 1.00 41.03 103 LYS A N 1
ATOM 777 C CA . LYS A 1 103 ? -11.779 7.032 6.941 1.00 41.03 103 LYS A CA 1
ATOM 778 C 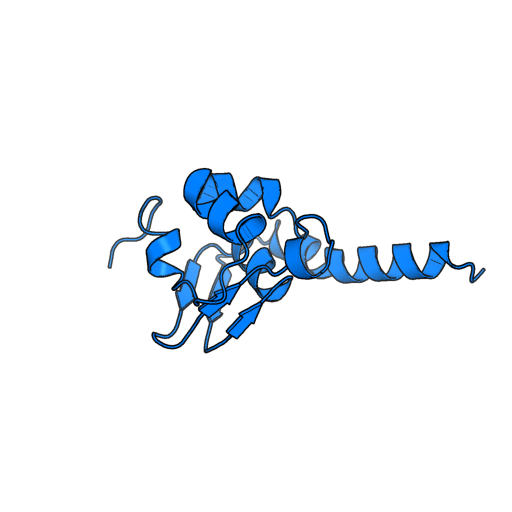C . LYS A 1 103 ? -11.470 7.234 5.452 1.00 41.03 103 LYS A C 1
ATOM 780 O O . LYS A 1 103 ? -12.081 8.101 4.825 1.00 41.03 103 LYS A O 1
ATOM 785 N N . CYS A 1 104 ? -10.573 6.432 4.871 1.00 43.03 104 CYS A N 1
ATOM 786 C CA . CYS A 1 104 ? -10.285 6.449 3.435 1.00 43.03 104 CYS A CA 1
ATOM 787 C C . CYS A 1 104 ? -11.314 5.659 2.614 1.00 43.03 104 CYS A C 1
ATOM 789 O O . CYS A 1 104 ? -11.732 6.158 1.568 1.00 43.03 104 CYS A O 1
ATOM 791 N N . VAL A 1 105 ? -11.793 4.508 3.101 1.00 44.94 105 VAL A N 1
ATOM 792 C CA . VAL A 1 105 ? -12.638 3.569 2.324 1.00 44.94 105 VAL A CA 1
ATOM 793 C C . VAL A 1 105 ? -14.138 3.632 2.656 1.00 44.94 105 VAL A C 1
ATOM 795 O O . VAL A 1 105 ? -14.958 3.060 1.933 1.00 44.94 105 VAL A O 1
ATOM 798 N N . ARG A 1 106 ? -14.566 4.438 3.641 1.00 40.22 106 ARG A N 1
ATOM 799 C CA . ARG A 1 106 ? -15.998 4.708 3.911 1.00 40.22 106 ARG A CA 1
ATOM 800 C C . ARG A 1 106 ? -16.661 5.617 2.859 1.00 40.22 106 ARG A C 1
ATOM 802 O O . ARG A 1 106 ? -17.224 6.659 3.180 1.00 40.22 106 ARG A O 1
ATOM 809 N N . CYS A 1 107 ? -16.517 5.265 1.583 1.00 34.16 107 CYS A N 1
ATOM 810 C CA . CYS A 1 107 ? -17.275 5.803 0.451 1.00 34.16 107 CYS A CA 1
ATOM 811 C C . CYS A 1 107 ? -17.367 4.826 -0.747 1.00 34.16 107 CYS A C 1
ATOM 813 O O . CYS A 1 107 ? -17.659 5.264 -1.853 1.00 34.16 107 CYS A O 1
ATOM 815 N N . GLY A 1 108 ? -17.087 3.526 -0.563 1.00 35.38 108 GLY A N 1
ATOM 816 C CA . GLY A 1 108 ? -16.984 2.580 -1.684 1.00 35.38 108 GLY A CA 1
ATOM 817 C C . GLY A 1 108 ? -17.903 1.366 -1.609 1.00 35.38 108 GLY A C 1
ATOM 818 O O . GLY A 1 108 ? -18.799 1.242 -2.432 1.00 35.38 108 GLY A O 1
ATOM 819 N N . LYS A 1 109 ? -17.662 0.450 -0.665 1.00 30.39 109 LYS A N 1
ATOM 820 C CA . LYS A 1 109 ? -18.415 -0.804 -0.457 1.00 30.39 109 LYS A CA 1
ATOM 821 C C . LYS A 1 109 ? -17.802 -1.529 0.747 1.00 30.39 109 LYS A C 1
ATOM 823 O O . LYS A 1 109 ? -16.837 -2.255 0.590 1.00 30.39 109 LYS A O 1
ATOM 828 N N . ALA A 1 110 ? -18.325 -1.294 1.942 1.00 23.52 110 ALA A N 1
ATOM 829 C CA . ALA A 1 110 ? -18.202 -2.190 3.094 1.00 23.52 110 ALA A CA 1
ATOM 830 C C . ALA A 1 110 ? -19.121 -1.637 4.183 1.00 23.52 110 ALA A C 1
ATOM 832 O O . ALA A 1 110 ? -18.996 -0.487 4.602 1.00 23.52 110 ALA A O 1
ATOM 833 N N . ARG A 1 111 ? -20.123 -2.436 4.529 1.00 20.66 111 ARG A N 1
ATOM 834 C CA . ARG A 1 111 ? -21.024 -2.241 5.661 1.00 20.66 111 ARG A CA 1
ATOM 835 C C . ARG A 1 111 ? -20.414 -3.032 6.830 1.00 20.66 111 ARG A C 1
ATOM 837 O O . ARG A 1 111 ? -19.800 -4.061 6.552 1.00 20.66 111 ARG A O 1
ATOM 844 N N . CYS A 1 112 ? -20.677 -2.562 8.052 1.00 26.16 112 CYS A N 1
ATOM 845 C CA . CYS A 1 112 ? -20.204 -3.024 9.369 1.00 26.16 112 CYS A CA 1
ATOM 846 C C . CYS A 1 112 ? -19.026 -2.207 9.898 1.00 26.16 112 CYS A C 1
ATOM 848 O O . CYS A 1 112 ? -17.892 -2.415 9.422 1.00 26.16 112 CYS A O 1
#

Foldseek 3Di:
DDDPVVVVVVVVCVLCVVVVCLQPPPDAFEAEFEAEQEASSQLCCLSHPYYHYDPRHFYAYCQVVVVHQRDNCLVPRQCVQQNDVLSCCRGPNDDPDGDDVCNRRVPPDDDD

pLDDT: mean 78.78, std 17.96, range [20.66, 94.38]

Radius of gyration: 15.01 Å; chains: 1; bounding box: 48×32×34 Å

Sequence (112 aa):
MGGPSDIIEAEVRAGGALSAVLMPYPKVLIAAVHGASIGWGCTQLSNFDLVYAHQSAFFQTPFMQLGLVPEGGSSYTFPRVMGRVRANRLLVCVHSHSYVWEKCVRCGKARC

InterPro domains:
  IPR001753 Enoyl-CoA hydratase/isomerase-like domain [PF00378] (22-93)
  IPR029045 ClpP/crotonase-like domain superfamily [SSF52096] (11-92)
  IPR051053 Enoyl-CoA hydratase/isomerase and chromodomain-containing protein [PTHR43684] (22-93)

Secondary structure (DSSP, 8-state):
---HHHHHHHHHHHHHHHHHHHTT--S--EEEE-SEEETHHHHGGGG-SEEEE-TT-EEE--HHHHTPPP-TTHHHHHHHHH-HHHHHHHHT----S-B-HHHHHTTTS---